Protein AF-A0A1B7U5L3-F1 (afdb_monomer)

Structure (mmCIF, N/CA/C/O backbone):
data_AF-A0A1B7U5L3-F1
#
_entry.id   AF-A0A1B7U5L3-F1
#
loop_
_atom_site.group_PDB
_atom_site.id
_atom_site.type_symbol
_atom_site.label_atom_id
_atom_site.label_alt_id
_atom_site.label_comp_id
_atom_site.label_asym_id
_atom_site.label_entity_id
_atom_site.label_seq_id
_atom_site.pdbx_PDB_ins_code
_atom_site.Cartn_x
_atom_site.Cartn_y
_atom_site.Cartn_z
_atom_site.occupancy
_atom_site.B_iso_or_equiv
_atom_site.auth_seq_id
_atom_site.auth_comp_id
_atom_site.auth_asym_id
_atom_site.auth_atom_id
_atom_site.pdbx_PDB_model_num
ATOM 1 N N . MET A 1 1 ? -9.073 -1.407 29.246 1.00 64.50 1 MET A N 1
ATOM 2 C CA . MET A 1 1 ? -9.006 -0.189 28.398 1.00 64.50 1 MET A CA 1
ATOM 3 C C . MET A 1 1 ? -7.614 0.061 27.811 1.00 64.50 1 MET A C 1
ATOM 5 O O . MET A 1 1 ? -7.542 0.373 26.630 1.00 64.50 1 MET A O 1
ATOM 9 N N . VAL A 1 2 ? -6.525 -0.134 28.570 1.00 77.12 2 VAL A N 1
ATOM 10 C CA . VAL A 1 2 ? -5.133 0.090 28.110 1.00 77.12 2 VAL A CA 1
ATOM 11 C C . VAL A 1 2 ? -4.773 -0.708 26.848 1.00 77.12 2 VAL A C 1
ATOM 13 O O . VAL A 1 2 ? -4.352 -0.117 25.862 1.00 77.12 2 VAL A O 1
ATOM 16 N N . ARG A 1 3 ? -5.048 -2.022 26.820 1.00 80.94 3 ARG A N 1
ATOM 17 C CA . ARG A 1 3 ? -4.789 -2.882 25.647 1.00 80.94 3 ARG A CA 1
ATOM 18 C C . ARG A 1 3 ? -5.425 -2.353 24.354 1.00 80.94 3 ARG A C 1
ATOM 20 O O . ARG A 1 3 ? -4.787 -2.371 23.315 1.00 80.94 3 ARG A O 1
ATOM 27 N N . THR A 1 4 ? -6.662 -1.858 24.414 1.00 83.81 4 THR A N 1
ATOM 28 C CA . THR A 1 4 ? -7.349 -1.305 23.235 1.00 83.81 4 THR A CA 1
ATOM 29 C C . THR A 1 4 ? -6.683 -0.013 22.762 1.00 83.81 4 THR A C 1
ATOM 31 O O . THR A 1 4 ? -6.476 0.136 21.567 1.00 83.81 4 THR A O 1
ATOM 34 N N . ARG A 1 5 ? -6.274 0.877 23.682 1.00 86.38 5 ARG A N 1
ATOM 35 C CA . ARG A 1 5 ? -5.551 2.111 23.326 1.00 86.38 5 ARG A CA 1
ATOM 36 C C . ARG A 1 5 ? -4.218 1.823 22.641 1.00 86.38 5 ARG A C 1
ATOM 38 O O . ARG A 1 5 ? -3.935 2.438 21.624 1.00 86.38 5 ARG A O 1
ATOM 45 N N . VAL A 1 6 ? -3.434 0.880 23.168 1.00 91.75 6 VAL A N 1
ATOM 46 C CA . VAL A 1 6 ? -2.143 0.499 22.569 1.00 91.75 6 VAL A CA 1
ATOM 47 C C . VAL A 1 6 ? -2.344 -0.029 21.148 1.00 91.75 6 VAL A C 1
ATOM 49 O O . VAL A 1 6 ? -1.680 0.445 20.235 1.00 91.75 6 VAL A O 1
ATOM 52 N N . ILE A 1 7 ? -3.308 -0.933 20.933 1.00 91.38 7 ILE A N 1
ATOM 53 C CA . ILE A 1 7 ? -3.599 -1.472 19.593 1.00 91.38 7 ILE A CA 1
ATOM 54 C C . ILE A 1 7 ? -4.051 -0.359 18.636 1.00 91.38 7 ILE A C 1
ATOM 56 O O . ILE A 1 7 ? -3.626 -0.340 17.486 1.00 91.38 7 ILE A O 1
ATOM 60 N N . THR A 1 8 ? -4.869 0.594 19.097 1.00 92.00 8 THR A N 1
ATOM 61 C CA . THR A 1 8 ? -5.269 1.749 18.278 1.00 92.00 8 THR A CA 1
ATOM 62 C C . THR A 1 8 ? -4.072 2.618 17.898 1.00 92.00 8 THR A C 1
ATOM 64 O O . THR A 1 8 ? -3.965 3.000 16.740 1.00 92.00 8 THR A O 1
ATOM 67 N N . ILE A 1 9 ? -3.158 2.906 18.830 1.00 94.31 9 ILE A N 1
ATOM 68 C CA . ILE A 1 9 ? -1.946 3.690 18.539 1.00 94.31 9 ILE A CA 1
ATOM 69 C C . ILE A 1 9 ? -1.084 2.971 17.498 1.00 94.31 9 ILE A C 1
ATOM 71 O O . ILE A 1 9 ? -0.694 3.586 16.512 1.00 94.31 9 ILE A O 1
ATOM 75 N N . VAL A 1 10 ? -0.840 1.668 17.671 1.00 96.12 10 VAL A N 1
ATOM 76 C CA . VAL A 1 10 ? -0.063 0.869 16.707 1.00 96.12 10 VAL A CA 1
ATOM 77 C C . VAL A 1 10 ? -0.726 0.871 15.329 1.00 96.12 10 VAL A C 1
ATOM 79 O O . VAL A 1 10 ? -0.046 1.070 14.329 1.00 96.12 10 VAL A O 1
ATOM 82 N N . ALA A 1 11 ? -2.052 0.722 15.267 1.00 95.12 11 ALA A N 1
ATOM 83 C CA . ALA A 1 11 ? -2.793 0.793 14.011 1.00 95.12 11 ALA A CA 1
ATOM 84 C C . ALA A 1 11 ? -2.654 2.162 13.326 1.00 95.12 11 ALA A C 1
ATOM 86 O O . ALA A 1 11 ? -2.456 2.225 12.119 1.00 95.12 11 ALA A O 1
ATOM 87 N N . LEU A 1 12 ? -2.719 3.259 14.085 1.00 95.88 12 LEU A N 1
ATOM 88 C CA . LEU A 1 12 ? -2.537 4.606 13.537 1.00 95.88 12 LEU A CA 1
ATOM 89 C C . LEU A 1 12 ? -1.121 4.811 13.001 1.00 95.88 12 LEU A C 1
ATOM 91 O O . LEU A 1 12 ? -0.963 5.330 11.901 1.00 95.88 12 LEU A O 1
ATOM 95 N N . VAL A 1 13 ? -0.104 4.364 13.741 1.00 97.50 13 VAL A N 1
ATOM 96 C CA . VAL A 1 13 ? 1.291 4.416 13.283 1.00 97.50 13 VAL A CA 1
ATOM 97 C C . VAL A 1 13 ? 1.464 3.604 12.000 1.00 97.50 13 VAL A C 1
ATOM 99 O O . VAL A 1 13 ? 2.070 4.097 11.056 1.00 97.50 13 VAL A O 1
ATOM 102 N N . ALA A 1 14 ? 0.881 2.405 11.927 1.00 96.62 14 ALA A N 1
ATOM 103 C CA . ALA A 1 14 ? 0.922 1.571 10.728 1.00 96.62 14 ALA A CA 1
ATOM 104 C C . ALA A 1 14 ? 0.228 2.233 9.524 1.00 96.62 14 ALA A C 1
ATOM 106 O O . ALA A 1 14 ? 0.764 2.203 8.421 1.00 96.62 14 ALA A O 1
ATOM 107 N N . ALA A 1 15 ? -0.924 2.879 9.731 1.00 96.06 15 ALA A N 1
ATOM 108 C CA . ALA A 1 15 ? -1.628 3.608 8.677 1.00 96.06 15 ALA A CA 1
ATOM 109 C C . ALA A 1 15 ? -0.842 4.831 8.176 1.00 96.06 15 ALA A C 1
ATOM 111 O O . ALA A 1 15 ? -0.785 5.067 6.973 1.00 96.06 15 ALA A O 1
ATOM 112 N N . ILE A 1 16 ? -0.209 5.587 9.081 1.00 96.56 16 ILE A N 1
ATOM 113 C CA . ILE A 1 16 ? 0.653 6.725 8.722 1.00 96.56 16 ILE A CA 1
ATOM 114 C C . ILE A 1 16 ? 1.893 6.238 7.968 1.00 96.56 16 ILE A C 1
ATOM 116 O O . ILE A 1 16 ? 2.255 6.823 6.952 1.00 96.56 16 ILE A O 1
ATOM 120 N N . ALA A 1 17 ? 2.525 5.161 8.442 1.00 97.38 17 ALA A N 1
ATOM 121 C CA . ALA A 1 17 ? 3.671 4.557 7.774 1.00 97.38 17 ALA A CA 1
ATOM 122 C C . ALA A 1 17 ? 3.302 4.095 6.358 1.00 97.38 17 ALA A C 1
ATOM 124 O O . ALA A 1 17 ? 3.998 4.460 5.423 1.00 97.38 17 ALA A O 1
ATOM 125 N N . SER A 1 18 ? 2.182 3.385 6.192 1.00 96.25 18 SER A N 1
ATOM 126 C CA . SER A 1 18 ? 1.639 3.001 4.879 1.00 96.25 18 SER A CA 1
ATOM 127 C C . SER A 1 18 ? 1.416 4.222 3.977 1.00 96.25 18 SER A C 1
ATOM 129 O O . SER A 1 18 ? 1.934 4.280 2.868 1.00 96.25 18 SER A O 1
ATOM 131 N N . ALA A 1 19 ? 0.755 5.273 4.473 1.00 95.19 19 ALA A N 1
ATOM 132 C CA . ALA A 1 19 ? 0.572 6.500 3.698 1.00 95.19 19 ALA A CA 1
ATOM 133 C C . ALA A 1 19 ? 1.912 7.120 3.250 1.00 95.19 19 ALA A C 1
ATOM 135 O O . ALA A 1 19 ? 2.053 7.511 2.094 1.00 95.19 19 ALA A O 1
ATOM 136 N N . ALA A 1 20 ? 2.916 7.164 4.129 1.00 96.00 20 ALA A N 1
ATOM 137 C CA . ALA A 1 20 ? 4.243 7.681 3.795 1.00 96.00 20 ALA A CA 1
ATOM 138 C C . ALA A 1 20 ? 5.007 6.779 2.809 1.00 96.00 20 ALA A C 1
ATOM 140 O O . ALA A 1 20 ? 5.712 7.281 1.938 1.00 96.00 20 ALA A O 1
ATOM 141 N N . LEU A 1 21 ? 4.855 5.460 2.913 1.00 96.25 21 LEU A N 1
ATOM 142 C CA . LEU A 1 21 ? 5.494 4.487 2.028 1.00 96.25 21 LEU A CA 1
ATOM 143 C C . LEU A 1 21 ? 4.971 4.581 0.584 1.00 96.25 21 LEU A C 1
ATOM 145 O O . LEU A 1 21 ? 5.739 4.320 -0.342 1.00 96.25 21 LEU A O 1
ATOM 149 N N . THR A 1 22 ? 3.741 5.063 0.355 1.00 95.25 22 THR A N 1
ATOM 150 C CA . THR A 1 22 ? 3.264 5.391 -1.009 1.00 95.25 22 THR A CA 1
ATOM 151 C C . THR A 1 22 ? 4.050 6.526 -1.679 1.00 95.25 22 THR A C 1
ATOM 153 O O . THR A 1 22 ? 4.059 6.626 -2.906 1.00 95.25 22 THR A O 1
ATOM 156 N N . LEU A 1 23 ? 4.755 7.358 -0.901 1.00 94.88 23 LEU A N 1
ATOM 157 C CA . LEU A 1 23 ? 5.612 8.431 -1.416 1.00 94.88 23 LEU A CA 1
ATOM 158 C C . LEU A 1 23 ? 7.019 7.945 -1.789 1.00 94.88 23 LEU A C 1
ATOM 160 O O . LEU A 1 23 ? 7.737 8.662 -2.486 1.00 94.88 23 LEU A O 1
ATOM 164 N N . LEU A 1 24 ? 7.421 6.748 -1.349 1.00 94.88 24 LEU A N 1
ATOM 165 C CA . LEU A 1 24 ? 8.684 6.142 -1.769 1.00 94.88 24 LEU A CA 1
ATOM 166 C C . LEU A 1 24 ? 8.609 5.660 -3.215 1.00 94.88 24 LEU A C 1
ATOM 168 O O . LEU A 1 24 ? 7.534 5.347 -3.722 1.00 94.88 24 LEU A O 1
ATOM 172 N N . SER A 1 25 ? 9.773 5.536 -3.855 1.00 94.06 25 SER A N 1
ATOM 173 C CA . SER A 1 25 ? 9.909 4.950 -5.189 1.00 94.06 25 SER A CA 1
ATOM 174 C C . SER A 1 25 ? 9.489 3.480 -5.173 1.00 94.06 25 SER A C 1
ATOM 176 O O . SER A 1 25 ? 10.215 2.635 -4.647 1.00 94.06 25 SER A O 1
ATOM 178 N N . TRP A 1 26 ? 8.314 3.185 -5.730 1.00 94.50 26 TRP A N 1
ATOM 179 C CA . TRP A 1 26 ? 7.821 1.818 -5.932 1.00 94.50 26 TRP A CA 1
ATOM 180 C C . TRP A 1 26 ? 8.375 1.225 -7.222 1.00 94.50 26 TRP A C 1
ATOM 182 O O . TRP A 1 26 ? 8.597 0.019 -7.293 1.00 94.50 26 TRP A O 1
ATOM 192 N N . ILE A 1 27 ? 8.638 2.078 -8.211 1.00 92.31 27 ILE A N 1
ATOM 193 C CA . ILE A 1 27 ? 9.233 1.729 -9.498 1.00 92.31 27 ILE A CA 1
ATOM 194 C C . ILE A 1 27 ? 10.582 2.438 -9.570 1.00 92.31 27 ILE A C 1
ATOM 196 O O . ILE A 1 27 ? 10.667 3.647 -9.337 1.00 92.31 27 ILE A O 1
ATOM 200 N N . ASP A 1 28 ? 11.642 1.684 -9.835 1.00 91.75 28 ASP A N 1
ATOM 201 C CA . ASP A 1 28 ? 13.014 2.177 -9.776 1.00 91.75 28 ASP A CA 1
ATOM 202 C C . ASP A 1 28 ? 13.881 1.466 -10.816 1.00 91.75 28 ASP A C 1
ATOM 204 O O . ASP A 1 28 ? 14.291 0.327 -10.601 1.00 91.75 28 ASP A O 1
ATOM 208 N N . LEU A 1 29 ? 14.186 2.144 -11.924 1.00 87.94 29 LEU A N 1
ATOM 209 C CA . LEU A 1 29 ? 15.068 1.617 -12.969 1.00 87.94 29 LEU A CA 1
ATOM 210 C C . LEU A 1 29 ? 16.539 2.010 -12.774 1.00 87.94 29 LEU A C 1
ATOM 212 O O . LEU A 1 29 ? 17.377 1.650 -13.602 1.00 87.94 29 LEU A O 1
ATOM 216 N N . SER A 1 30 ? 16.888 2.703 -11.684 1.00 86.94 30 SER A N 1
ATOM 217 C CA . SER A 1 30 ? 18.257 3.206 -11.460 1.00 86.94 30 SER A CA 1
ATOM 218 C C . SER A 1 30 ? 19.288 2.081 -11.471 1.00 86.94 30 SER A C 1
ATOM 220 O O . SER A 1 30 ? 20.403 2.244 -11.956 1.00 86.94 30 SER A O 1
ATOM 222 N N . HIS A 1 31 ? 18.896 0.901 -10.989 1.00 83.69 31 HIS A N 1
ATOM 223 C CA . HIS A 1 31 ? 19.744 -0.287 -10.975 1.00 83.69 31 HIS A CA 1
ATOM 224 C C . HIS A 1 31 ? 19.975 -0.903 -12.368 1.00 83.69 31 HIS A C 1
ATOM 226 O O . HIS A 1 31 ? 20.926 -1.659 -12.544 1.00 83.69 31 HIS A O 1
ATOM 232 N N . LEU A 1 32 ? 19.145 -0.554 -13.355 1.00 82.56 32 LEU A N 1
ATOM 233 C CA . LEU A 1 32 ? 19.305 -0.907 -14.768 1.00 82.56 32 LEU A CA 1
ATOM 234 C C . LEU A 1 32 ? 20.097 0.160 -15.549 1.00 82.56 32 LEU A C 1
ATOM 236 O O . LEU A 1 32 ? 20.259 0.037 -16.760 1.00 82.56 32 LEU A O 1
ATOM 240 N N . GLY A 1 33 ? 20.591 1.204 -14.872 1.00 82.88 33 GLY A N 1
ATOM 241 C CA . GLY A 1 33 ? 21.343 2.304 -15.481 1.00 82.88 33 GLY A CA 1
ATOM 242 C C . GLY A 1 33 ? 20.479 3.460 -15.993 1.00 82.88 33 GLY A C 1
ATOM 243 O O . GLY A 1 33 ? 21.023 4.406 -16.558 1.00 82.88 33 GLY A O 1
ATOM 244 N N . PHE A 1 34 ? 19.160 3.421 -15.777 1.00 82.62 34 PHE A N 1
ATOM 245 C CA . PHE A 1 34 ? 18.251 4.514 -16.125 1.00 82.62 34 PHE A CA 1
ATOM 246 C C . PHE A 1 34 ? 17.850 5.272 -14.855 1.00 82.62 34 PHE A C 1
ATOM 248 O O . PHE A 1 34 ? 17.196 4.671 -14.007 1.00 82.62 34 PHE A O 1
ATOM 255 N N . PRO A 1 35 ? 18.157 6.572 -14.699 1.00 86.06 35 PRO A N 1
ATOM 256 C CA . PRO A 1 35 ? 17.833 7.353 -13.495 1.00 86.06 35 PRO A CA 1
ATOM 257 C C . PRO A 1 35 ? 16.333 7.717 -13.392 1.00 86.06 35 PRO A C 1
ATOM 259 O O . PRO A 1 35 ? 15.951 8.818 -12.996 1.00 86.06 35 PRO A O 1
ATOM 262 N N . ILE A 1 36 ? 15.464 6.778 -13.767 1.00 88.56 36 ILE A N 1
ATOM 263 C CA . ILE A 1 36 ? 14.021 6.925 -13.909 1.00 88.56 36 ILE A CA 1
ATOM 264 C C . ILE A 1 36 ? 13.342 6.196 -12.750 1.00 88.56 36 ILE A C 1
ATOM 266 O O . ILE A 1 36 ? 13.570 5.005 -12.512 1.00 88.56 36 ILE A O 1
ATOM 270 N N . ARG A 1 37 ? 12.503 6.922 -12.007 1.00 92.25 37 ARG A N 1
ATOM 271 C CA . ARG A 1 37 ? 11.860 6.425 -10.787 1.00 92.25 37 ARG A CA 1
ATOM 272 C C . ARG A 1 37 ? 10.466 7.016 -10.654 1.00 92.25 37 ARG A C 1
ATOM 274 O O . ARG A 1 37 ? 10.280 8.205 -10.909 1.00 92.25 37 ARG A O 1
ATOM 281 N N . TRP A 1 38 ? 9.521 6.223 -10.163 1.00 93.69 38 TRP A N 1
ATOM 282 C CA . TRP A 1 38 ? 8.190 6.698 -9.788 1.00 93.69 38 TRP A CA 1
ATOM 283 C C . TRP A 1 38 ? 7.829 6.230 -8.390 1.00 93.69 38 TRP A C 1
ATOM 285 O O . TRP A 1 38 ? 8.175 5.117 -7.974 1.00 93.69 38 TRP A O 1
ATOM 295 N N . ASN A 1 39 ? 7.123 7.082 -7.655 1.00 94.25 39 ASN A N 1
ATOM 296 C CA . ASN A 1 39 ? 6.549 6.682 -6.380 1.00 94.25 39 ASN A CA 1
ATOM 297 C C . ASN A 1 39 ? 5.286 5.828 -6.555 1.00 94.25 39 ASN A C 1
ATOM 299 O O . ASN A 1 39 ? 4.793 5.649 -7.669 1.00 94.25 39 ASN A O 1
ATOM 303 N N . GLY A 1 40 ? 4.753 5.302 -5.452 1.00 92.00 40 GLY A N 1
ATOM 304 C CA . GLY A 1 40 ? 3.532 4.491 -5.474 1.00 92.00 40 GLY A CA 1
ATOM 305 C C . GLY A 1 40 ? 2.313 5.215 -6.050 1.00 92.00 40 GLY A C 1
ATOM 306 O O . GLY A 1 40 ? 1.410 4.572 -6.573 1.00 92.00 40 GLY A O 1
ATOM 307 N N . LEU A 1 41 ? 2.303 6.548 -6.016 1.00 93.56 41 LEU A N 1
ATOM 308 C CA . LEU A 1 41 ? 1.233 7.382 -6.574 1.00 93.56 41 LEU A CA 1
ATOM 309 C C . LEU A 1 41 ? 1.380 7.631 -8.085 1.00 93.56 41 LEU A C 1
ATOM 311 O O . LEU A 1 41 ? 0.577 8.369 -8.658 1.00 93.56 41 LEU A O 1
ATOM 315 N N . GLY A 1 42 ? 2.399 7.051 -8.727 1.00 90.69 42 GLY A N 1
ATOM 316 C CA . GLY A 1 42 ? 2.694 7.231 -10.149 1.00 90.69 42 GLY A CA 1
ATOM 317 C C . GLY A 1 42 ? 3.337 8.579 -10.489 1.00 90.69 42 GLY A C 1
ATOM 318 O O . GLY A 1 42 ? 3.412 8.949 -11.659 1.00 90.69 42 GLY A O 1
ATOM 319 N N . MET A 1 43 ? 3.810 9.329 -9.488 1.00 90.94 43 MET A N 1
ATOM 320 C CA . MET A 1 43 ? 4.529 10.584 -9.711 1.00 90.94 4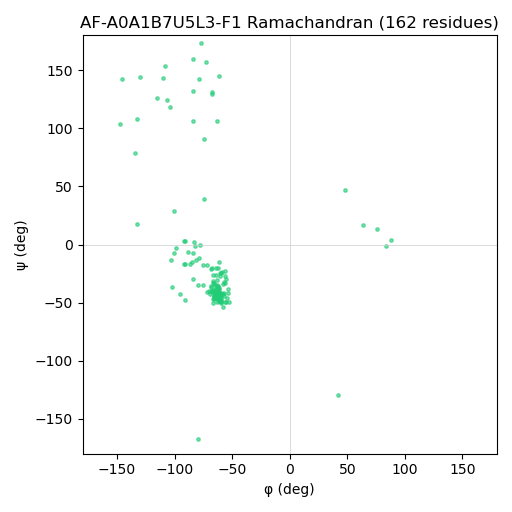3 MET A CA 1
ATOM 321 C C . MET A 1 43 ? 6.003 10.295 -9.974 1.00 90.94 43 MET A C 1
ATOM 323 O O . MET A 1 43 ? 6.639 9.539 -9.233 1.00 90.94 43 MET A O 1
ATOM 327 N N . TYR A 1 44 ? 6.543 10.908 -11.024 1.00 91.69 44 TYR A N 1
ATOM 328 C CA . TYR A 1 44 ? 7.956 10.798 -11.366 1.00 91.69 44 TYR A CA 1
ATOM 329 C C . TYR A 1 44 ? 8.823 11.496 -10.307 1.00 91.69 44 TYR A C 1
ATOM 331 O O . TYR A 1 44 ? 8.570 12.644 -9.945 1.00 91.69 44 TYR A O 1
ATOM 339 N N . VAL A 1 4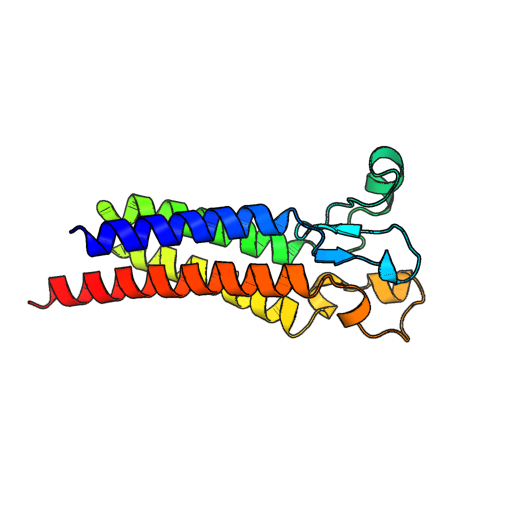5 ? 9.833 10.785 -9.803 1.00 90.56 45 VAL A N 1
ATOM 340 C CA . VAL A 1 45 ? 10.770 11.229 -8.749 1.00 90.56 45 VAL A CA 1
ATOM 341 C C . VAL A 1 45 ? 12.236 10.951 -9.122 1.00 90.56 45 VAL A C 1
ATOM 343 O O . VAL A 1 45 ? 13.098 10.872 -8.247 1.00 90.56 45 VAL A O 1
ATOM 346 N N . GLY A 1 46 ? 12.508 10.722 -10.410 1.00 87.81 46 GLY A N 1
ATOM 347 C CA . GLY A 1 46 ? 13.859 10.525 -10.942 1.00 87.81 46 GLY A CA 1
ATOM 348 C C . GLY A 1 46 ? 14.628 11.836 -11.140 1.00 87.81 46 GLY A C 1
ATOM 349 O O . GLY A 1 46 ? 14.220 12.893 -10.653 1.00 87.81 46 GLY A O 1
ATOM 350 N N . GLU A 1 47 ? 15.747 11.765 -11.863 1.00 87.75 47 GLU A N 1
ATOM 351 C CA . GLU A 1 47 ? 16.550 12.950 -12.199 1.00 87.75 47 GLU A CA 1
ATOM 352 C C . GLU A 1 47 ? 15.753 13.956 -13.041 1.00 87.75 47 GLU A C 1
ATOM 354 O O . GLU A 1 47 ? 14.900 13.571 -13.848 1.00 87.75 47 GLU A O 1
ATOM 359 N N . ASP A 1 48 ? 16.016 15.247 -12.808 1.00 86.44 48 ASP A N 1
ATOM 360 C CA . ASP A 1 48 ? 15.361 16.386 -13.461 1.00 86.44 48 ASP A CA 1
ATOM 361 C C . ASP A 1 48 ? 13.826 16.284 -13.481 1.00 86.44 48 ASP A C 1
ATOM 363 O O . ASP A 1 48 ? 13.168 16.513 -14.500 1.00 86.44 48 ASP A O 1
ATOM 367 N N . ALA A 1 49 ? 13.231 15.946 -12.331 1.00 84.50 49 ALA A N 1
ATOM 368 C CA . ALA A 1 49 ? 11.786 15.765 -12.187 1.00 84.50 49 ALA A CA 1
ATOM 369 C C . ALA A 1 49 ? 10.952 16.980 -12.624 1.00 84.50 49 ALA A C 1
ATOM 371 O O . ALA A 1 49 ? 9.839 16.804 -13.115 1.00 84.50 49 ALA A O 1
ATOM 372 N N . GLU A 1 50 ? 11.487 18.197 -12.514 1.00 84.88 50 GLU A N 1
ATOM 373 C CA . GLU A 1 50 ? 10.818 19.407 -13.007 1.00 84.88 50 GLU A CA 1
ATOM 374 C C . GLU A 1 50 ? 10.705 19.438 -14.538 1.00 84.88 50 GLU A C 1
ATOM 376 O O . GLU A 1 50 ? 9.736 19.968 -15.079 1.00 84.88 50 GLU A O 1
ATOM 381 N N . HIS A 1 51 ? 11.675 18.844 -15.238 1.00 85.44 51 HIS A N 1
ATOM 382 C CA . HIS A 1 51 ? 11.736 18.828 -16.695 1.00 85.44 51 HIS A CA 1
ATOM 383 C C . HIS A 1 51 ? 11.028 17.604 -17.286 1.00 85.44 51 HIS A C 1
ATOM 385 O O . HIS A 1 51 ? 10.198 17.738 -18.185 1.00 85.44 51 HIS A O 1
ATOM 391 N N . TYR A 1 52 ? 11.313 16.41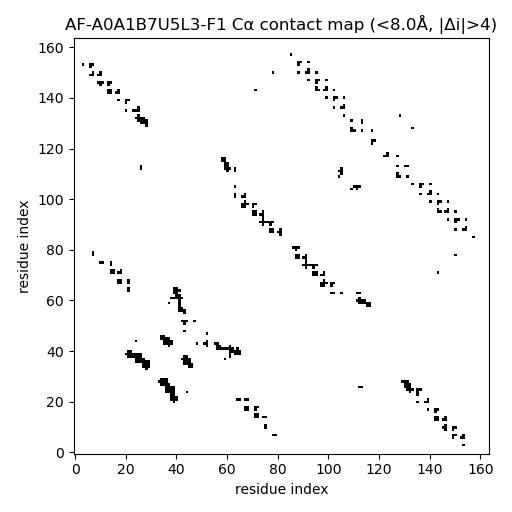2 -16.756 1.00 83.31 52 TYR A N 1
ATOM 392 C CA . TYR A 1 52 ? 10.779 15.154 -17.286 1.00 83.31 52 TYR A CA 1
ATOM 393 C C . TYR A 1 52 ? 9.465 14.717 -16.638 1.00 83.31 52 TYR A C 1
ATOM 395 O O . TYR A 1 52 ? 8.746 13.905 -17.216 1.00 83.31 52 TYR A O 1
ATOM 403 N N . GLY A 1 53 ? 9.107 15.266 -15.475 1.00 83.12 53 GLY A N 1
ATOM 404 C CA . GLY A 1 53 ? 7.894 14.896 -14.747 1.00 83.12 53 GLY A CA 1
ATOM 405 C C . GLY A 1 53 ? 6.620 14.973 -15.591 1.00 83.12 53 GLY A C 1
ATOM 406 O O . GLY A 1 53 ? 5.903 13.978 -15.645 1.00 83.12 53 GLY A O 1
ATOM 407 N N . PRO A 1 54 ? 6.346 16.078 -16.311 1.00 83.50 54 PRO A N 1
ATOM 408 C CA . PRO A 1 54 ? 5.167 16.174 -17.172 1.00 83.50 54 PRO A CA 1
ATOM 409 C C . PRO A 1 54 ? 5.162 15.155 -18.320 1.00 83.50 54 PRO A C 1
ATOM 411 O O . PRO A 1 54 ? 4.103 14.638 -18.663 1.00 83.50 54 PRO A O 1
ATOM 414 N N . MET A 1 55 ? 6.331 14.839 -18.890 1.00 82.69 55 MET A N 1
ATOM 415 C CA . MET A 1 55 ? 6.462 13.883 -20.000 1.00 82.69 55 MET A CA 1
ATOM 416 C C . MET A 1 55 ? 6.324 12.426 -19.549 1.00 82.69 55 MET A C 1
ATOM 418 O O . MET A 1 55 ? 5.797 11.606 -20.291 1.00 82.69 55 MET A O 1
ATOM 422 N N . LEU A 1 56 ? 6.799 12.111 -18.342 1.00 82.88 56 LEU A N 1
ATOM 423 C CA . LEU A 1 56 ? 6.822 10.757 -17.783 1.00 82.88 56 LEU A CA 1
ATOM 424 C C . LEU A 1 56 ? 5.653 10.491 -16.820 1.00 82.88 56 LEU A C 1
ATOM 426 O O . LEU A 1 56 ? 5.508 9.379 -16.299 1.00 82.88 56 LEU A O 1
ATOM 430 N N . SER A 1 57 ? 4.816 11.499 -16.555 1.00 75.81 57 SER A N 1
ATOM 431 C CA . SER A 1 57 ? 3.587 11.340 -15.777 1.00 75.81 57 SER A CA 1
ATOM 432 C C . SER A 1 57 ? 2.579 10.491 -16.550 1.00 75.81 57 SER A C 1
ATOM 434 O O . SER A 1 57 ? 2.330 10.723 -17.729 1.00 75.81 57 SER A O 1
ATOM 436 N N . GLY A 1 58 ? 2.007 9.483 -15.890 1.00 76.19 58 GLY A N 1
ATOM 437 C CA . GLY A 1 58 ? 1.029 8.583 -16.507 1.00 76.19 58 GLY A CA 1
ATOM 438 C C . GLY A 1 58 ? 1.620 7.425 -17.314 1.00 76.19 58 GLY A C 1
ATOM 439 O O . GLY A 1 58 ? 0.851 6.596 -17.789 1.00 76.19 58 GLY A O 1
ATOM 440 N N . MET A 1 59 ? 2.951 7.313 -17.424 1.00 83.25 59 MET A N 1
ATOM 441 C CA . MET A 1 59 ? 3.575 6.118 -18.008 1.00 83.25 59 MET A CA 1
ATOM 442 C C . MET A 1 59 ? 3.332 4.871 -17.158 1.00 83.25 59 MET A C 1
ATOM 444 O O . MET A 1 59 ? 3.190 3.783 -17.705 1.00 83.25 59 MET A O 1
ATOM 448 N N . VAL A 1 60 ? 3.299 5.029 -15.834 1.00 87.31 60 VAL A N 1
ATOM 449 C CA . VAL A 1 60 ? 3.096 3.952 -14.857 1.00 87.31 60 VAL A CA 1
ATOM 450 C C . VAL A 1 60 ? 1.715 4.054 -14.221 1.00 87.31 60 VAL A C 1
ATOM 452 O O . VAL A 1 60 ? 1.155 5.149 -14.106 1.00 87.31 60 VAL A O 1
ATOM 455 N N . ASP A 1 61 ? 1.177 2.927 -13.757 1.00 89.25 61 ASP A N 1
ATOM 456 C CA . ASP A 1 61 ? -0.116 2.921 -13.077 1.00 89.25 61 ASP A CA 1
ATOM 457 C C . ASP A 1 61 ? 0.049 3.261 -11.587 1.00 89.25 61 ASP A C 1
ATOM 459 O O . ASP A 1 61 ? 0.528 2.461 -10.780 1.00 89.25 61 ASP A O 1
ATOM 463 N N . GLY A 1 62 ? -0.355 4.480 -11.219 1.00 89.81 62 GLY A N 1
ATOM 464 C CA . GLY A 1 62 ? -0.384 4.951 -9.833 1.00 89.81 62 GLY A CA 1
ATOM 465 C C . GLY A 1 62 ? -1.646 4.554 -9.059 1.00 89.81 62 GLY A C 1
ATOM 466 O O . GLY A 1 62 ? -1.722 4.807 -7.851 1.00 89.81 62 GLY A O 1
ATOM 467 N N . ALA A 1 63 ? -2.656 3.958 -9.707 1.00 93.56 63 ALA A N 1
ATOM 468 C CA . ALA A 1 63 ? -3.923 3.621 -9.058 1.00 93.56 63 ALA A CA 1
ATOM 469 C C . ALA A 1 63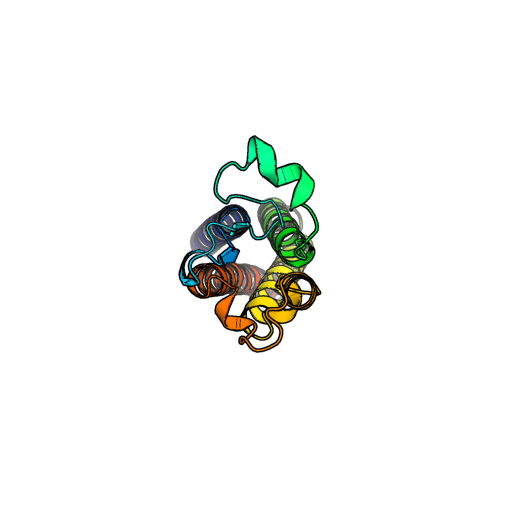 ? -3.748 2.716 -7.823 1.00 93.56 63 ALA A C 1
ATOM 471 O O . ALA A 1 63 ? -4.380 3.007 -6.800 1.00 93.56 63 ALA A O 1
ATOM 472 N N . PRO A 1 64 ? -2.873 1.688 -7.827 1.00 95.06 64 PRO A N 1
ATOM 473 C CA . PRO A 1 64 ? -2.656 0.862 -6.643 1.00 95.06 64 PRO A CA 1
ATOM 474 C C . PRO A 1 64 ? -2.155 1.654 -5.428 1.00 95.06 64 PRO A C 1
ATOM 476 O O . PRO A 1 64 ? -2.670 1.460 -4.325 1.00 95.06 64 PRO A O 1
ATOM 479 N N . GLY A 1 65 ? -1.213 2.588 -5.600 1.00 95.44 65 GLY A N 1
ATOM 480 C CA . GLY A 1 65 ? -0.740 3.409 -4.482 1.00 95.44 65 GLY A CA 1
ATOM 481 C C . GLY A 1 65 ? -1.796 4.386 -3.975 1.00 95.44 65 GLY A C 1
ATOM 482 O O . GLY A 1 65 ? -1.926 4.555 -2.763 1.00 95.44 65 GLY A O 1
ATOM 483 N N . TRP A 1 66 ? -2.622 4.958 -4.858 1.00 96.94 66 TRP A N 1
ATOM 484 C CA . TRP A 1 66 ? -3.769 5.776 -4.440 1.00 96.94 66 TRP A CA 1
ATOM 485 C C . TRP A 1 66 ? -4.803 4.973 -3.646 1.00 96.94 66 TRP A C 1
ATOM 487 O O . TRP A 1 66 ? -5.308 5.460 -2.631 1.00 96.94 66 TRP A O 1
ATOM 497 N N . ILE A 1 67 ? -5.092 3.736 -4.063 1.00 97.56 67 ILE A N 1
ATOM 498 C CA . ILE A 1 67 ? -5.988 2.831 -3.330 1.00 97.56 67 ILE A CA 1
ATOM 499 C C . ILE A 1 67 ? -5.429 2.560 -1.931 1.00 97.56 67 ILE A C 1
ATOM 501 O O . ILE A 1 67 ? -6.163 2.709 -0.952 1.00 97.56 67 ILE A O 1
ATOM 505 N N . VAL A 1 68 ? -4.142 2.212 -1.823 1.00 97.19 68 VAL A N 1
ATOM 506 C CA . VAL A 1 68 ? -3.474 1.975 -0.534 1.00 97.19 68 VAL A CA 1
ATOM 507 C C . VAL A 1 68 ? -3.527 3.223 0.349 1.00 97.19 68 VAL A C 1
ATOM 509 O O . VAL A 1 68 ? -3.968 3.135 1.495 1.00 97.19 68 VAL A O 1
ATOM 512 N N . LEU A 1 69 ? -3.170 4.394 -0.186 1.00 97.69 69 LEU A N 1
ATOM 513 C CA . LEU A 1 69 ? -3.167 5.662 0.544 1.00 97.69 69 LEU A CA 1
ATOM 514 C C . LEU A 1 69 ? -4.552 5.999 1.113 1.00 97.69 69 LEU A C 1
ATOM 516 O O . LEU A 1 69 ? -4.703 6.228 2.317 1.00 97.69 69 LEU A O 1
ATOM 520 N N . ILE A 1 70 ? -5.574 6.012 0.253 1.00 97.69 70 ILE A N 1
ATOM 521 C CA . ILE A 1 70 ? -6.942 6.377 0.638 1.00 97.69 70 ILE A CA 1
ATOM 522 C C . ILE A 1 70 ? -7.494 5.361 1.637 1.00 97.69 70 ILE A C 1
ATOM 524 O O . ILE A 1 70 ? -8.082 5.751 2.649 1.00 97.69 70 ILE A O 1
ATOM 528 N N . ALA A 1 71 ? -7.287 4.065 1.393 1.00 96.38 71 ALA A N 1
ATOM 529 C CA . ALA A 1 71 ? -7.767 3.011 2.273 1.00 96.38 71 ALA A CA 1
ATOM 530 C C . ALA A 1 71 ? -7.085 3.055 3.654 1.00 96.38 71 ALA A C 1
ATOM 532 O O . ALA A 1 71 ? -7.772 2.940 4.672 1.00 96.38 71 ALA A O 1
ATOM 533 N N . SER A 1 72 ? -5.776 3.307 3.723 1.00 94.44 72 SER A N 1
ATOM 534 C CA . SER A 1 72 ? -5.047 3.460 4.989 1.00 94.44 72 SER A CA 1
ATOM 535 C C . SER A 1 72 ? -5.514 4.685 5.786 1.00 94.44 72 SER A C 1
ATOM 537 O O . SER A 1 72 ? -5.778 4.574 6.989 1.00 94.44 72 SER A O 1
ATOM 539 N N . ILE A 1 73 ? -5.716 5.836 5.134 1.00 96.25 73 ILE A N 1
ATOM 540 C CA . ILE A 1 73 ? -6.244 7.048 5.788 1.00 96.25 73 ILE A CA 1
ATOM 541 C C . ILE A 1 73 ? -7.687 6.832 6.263 1.00 96.25 73 ILE A C 1
ATOM 543 O O . ILE A 1 73 ? -8.028 7.170 7.402 1.00 96.25 73 ILE A O 1
ATOM 547 N N . ALA A 1 74 ? -8.535 6.226 5.429 1.00 95.69 74 ALA A N 1
ATOM 548 C CA . ALA A 1 74 ? -9.913 5.902 5.789 1.00 95.69 74 ALA A CA 1
ATOM 549 C C . ALA A 1 74 ? -9.971 4.938 6.984 1.00 95.69 74 ALA A C 1
ATOM 551 O O . ALA A 1 74 ? -10.769 5.144 7.904 1.00 95.69 74 ALA A O 1
ATOM 552 N N . ALA A 1 75 ? -9.089 3.933 7.024 1.00 94.31 75 ALA A N 1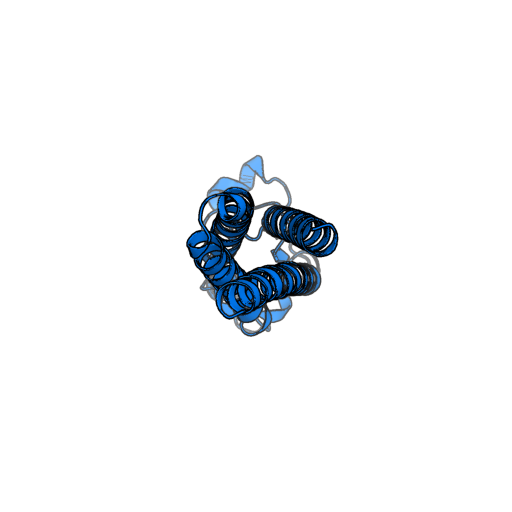
ATOM 553 C CA . ALA A 1 75 ? -8.969 3.017 8.152 1.00 94.31 75 ALA A CA 1
ATOM 554 C C . ALA A 1 75 ? -8.583 3.749 9.446 1.00 94.31 75 ALA A C 1
ATOM 556 O O . ALA A 1 75 ? -9.210 3.526 10.484 1.00 94.31 75 ALA A O 1
ATOM 557 N N . ALA A 1 76 ? -7.607 4.661 9.388 1.00 93.44 76 ALA A N 1
ATOM 558 C CA . ALA A 1 76 ? -7.199 5.478 10.531 1.00 93.44 76 ALA A CA 1
ATOM 559 C C . ALA A 1 76 ? -8.344 6.367 11.051 1.00 93.44 76 ALA A C 1
ATOM 561 O O . ALA A 1 76 ? -8.633 6.373 12.253 1.00 93.44 76 ALA A O 1
ATOM 562 N N . GLY A 1 77 ? -9.047 7.066 10.155 1.00 92.19 77 GLY A N 1
ATOM 563 C CA . GLY A 1 77 ? -10.198 7.899 10.515 1.00 92.19 77 GLY A CA 1
ATOM 564 C C . GLY A 1 77 ? -11.332 7.085 11.146 1.00 92.19 77 GLY A C 1
ATOM 565 O O . GLY A 1 77 ? -11.853 7.441 12.209 1.00 92.19 77 GLY A O 1
ATOM 566 N N . ALA A 1 78 ? -11.665 5.940 10.546 1.00 91.69 78 ALA A N 1
ATOM 567 C CA . ALA A 1 78 ? -12.681 5.032 11.064 1.00 91.69 78 ALA A CA 1
ATOM 568 C C . ALA A 1 78 ? -12.290 4.436 12.431 1.00 91.69 78 ALA A C 1
ATOM 570 O O . ALA A 1 78 ? -13.151 4.312 13.305 1.00 91.69 78 ALA A O 1
ATOM 571 N N . LEU A 1 79 ? -11.007 4.135 12.667 1.00 89.69 79 LEU A N 1
ATOM 572 C CA . LEU A 1 79 ? -10.497 3.674 13.966 1.00 89.69 79 LEU A CA 1
ATOM 573 C C . LEU A 1 79 ? -10.670 4.714 15.074 1.00 89.69 79 LEU A C 1
ATOM 575 O O . LEU A 1 79 ? -11.103 4.365 16.174 1.00 89.69 79 LEU A O 1
ATOM 579 N N . LEU A 1 80 ? -10.361 5.982 14.798 1.00 88.81 80 LEU A N 1
ATOM 580 C CA . LEU A 1 80 ? -10.546 7.069 15.766 1.00 88.81 80 LEU A CA 1
ATOM 581 C C . LEU A 1 80 ? -12.030 7.239 16.123 1.00 88.81 80 LEU A C 1
ATOM 583 O O . LEU A 1 80 ? -12.398 7.359 17.299 1.00 88.81 80 LEU A O 1
ATOM 587 N N . ALA A 1 81 ? -12.895 7.169 15.111 1.00 86.88 81 ALA A N 1
ATOM 588 C CA . ALA A 1 81 ? -14.338 7.295 15.269 1.00 86.88 81 ALA A CA 1
ATOM 589 C C . ALA A 1 81 ? -15.012 6.037 15.860 1.00 86.88 81 ALA A C 1
ATOM 591 O O . ALA A 1 81 ? -16.116 6.128 16.407 1.00 86.88 81 ALA A O 1
ATOM 592 N N . ALA A 1 82 ? -14.349 4.875 15.839 1.00 81.50 82 ALA A N 1
ATOM 593 C CA . ALA A 1 82 ? -14.865 3.628 16.413 1.00 81.50 82 ALA A CA 1
ATOM 594 C C . ALA A 1 82 ? -15.094 3.705 17.932 1.00 81.50 82 ALA A C 1
ATOM 596 O O . ALA A 1 82 ? -15.891 2.940 18.476 1.00 81.50 82 ALA A O 1
ATOM 597 N N . SER A 1 83 ? -14.450 4.663 18.610 1.00 72.06 83 SER A N 1
ATOM 598 C CA . SER A 1 83 ? -14.729 5.003 20.012 1.00 72.06 83 SER A CA 1
ATOM 599 C C . SER A 1 83 ? -16.168 5.483 20.246 1.00 72.06 83 SER A C 1
ATOM 601 O O . SER A 1 83 ? -16.696 5.301 21.341 1.00 72.06 83 SER A O 1
ATOM 603 N N . ARG A 1 84 ? -16.810 6.060 19.221 1.00 76.31 84 ARG A N 1
ATOM 604 C CA . ARG A 1 84 ? -18.186 6.579 19.263 1.00 76.31 84 ARG A CA 1
ATOM 605 C C . ARG A 1 84 ? -19.184 5.634 18.602 1.00 76.31 84 ARG A C 1
ATOM 607 O O . ARG A 1 84 ? -20.304 5.497 19.082 1.00 76.31 84 ARG A O 1
ATOM 614 N N . VAL A 1 85 ? -18.789 4.970 17.513 1.00 81.56 85 VAL A N 1
ATOM 615 C CA . VAL A 1 85 ? -19.681 4.101 16.729 1.00 81.56 85 VAL A CA 1
ATOM 616 C C . VAL A 1 85 ? -19.010 2.764 16.445 1.00 81.56 85 VAL A C 1
ATOM 618 O O . VAL A 1 85 ? -18.135 2.650 15.590 1.00 81.56 85 VAL A O 1
ATOM 621 N N . ARG A 1 86 ? -19.482 1.704 17.107 1.00 76.38 86 ARG A N 1
ATOM 622 C CA . ARG A 1 86 ? -18.884 0.359 17.026 1.00 76.38 86 ARG A CA 1
ATOM 623 C C . ARG A 1 86 ? -18.806 -0.204 15.599 1.00 76.38 86 ARG A C 1
ATOM 625 O O . ARG A 1 86 ? -17.874 -0.937 15.281 1.00 76.38 86 ARG A O 1
ATOM 632 N N . ARG A 1 87 ? -19.765 0.149 14.732 1.00 84.12 87 ARG A N 1
ATOM 633 C CA . ARG A 1 87 ? -19.796 -0.280 13.320 1.00 84.12 87 ARG A CA 1
ATOM 634 C C . ARG A 1 87 ? -18.611 0.261 12.511 1.00 84.12 87 ARG A C 1
ATOM 636 O O . ARG A 1 87 ? -18.182 -0.409 11.579 1.00 84.12 87 ARG A O 1
ATOM 643 N N . LEU A 1 88 ? -18.027 1.396 12.902 1.00 86.75 88 LEU A N 1
ATOM 644 C CA . LEU A 1 88 ? -16.858 1.965 12.220 1.00 86.75 88 LEU A CA 1
ATOM 645 C C . LEU A 1 88 ? -15.593 1.121 12.407 1.00 86.75 88 LEU A C 1
ATOM 647 O O . LEU A 1 88 ? -14.713 1.167 11.558 1.00 86.75 88 LEU A O 1
ATOM 651 N N . GLY A 1 89 ? -15.530 0.268 13.435 1.00 86.75 89 GLY A N 1
ATOM 652 C CA . GLY A 1 89 ? -14.452 -0.717 13.550 1.00 86.75 89 GLY A CA 1
ATOM 653 C C . GLY A 1 89 ? -14.442 -1.721 12.389 1.00 86.75 89 GLY A C 1
ATOM 654 O O . GLY A 1 89 ? -13.375 -2.092 11.911 1.00 86.75 89 GLY A O 1
ATOM 655 N N . LEU A 1 90 ? -15.620 -2.127 11.894 1.00 90.69 90 LEU A N 1
ATOM 656 C CA . LEU A 1 90 ? -15.721 -3.012 10.725 1.00 90.69 90 LEU A CA 1
ATOM 657 C C . LEU A 1 90 ? -15.300 -2.294 9.446 1.00 90.69 90 LEU A C 1
ATOM 659 O O . LEU A 1 90 ? -14.592 -2.881 8.637 1.00 90.69 90 LEU A O 1
ATOM 663 N N . VAL A 1 91 ? -15.692 -1.025 9.298 1.00 93.31 91 VAL A N 1
ATOM 664 C CA . VAL A 1 91 ? -15.268 -0.182 8.171 1.00 93.31 91 VAL A CA 1
ATOM 665 C C . VAL A 1 91 ? -13.749 -0.039 8.165 1.00 93.31 91 VAL A C 1
ATOM 667 O O . VAL A 1 91 ? -13.123 -0.299 7.145 1.00 93.31 91 VAL A O 1
ATOM 670 N N . ALA A 1 92 ? -13.147 0.265 9.318 1.00 93.25 92 ALA A N 1
ATOM 671 C CA . ALA A 1 92 ? -11.699 0.348 9.447 1.00 93.25 92 ALA A CA 1
ATOM 672 C C . ALA A 1 92 ? -10.993 -0.950 9.042 1.00 93.25 92 ALA A C 1
ATOM 674 O O . ALA A 1 92 ? -10.005 -0.915 8.314 1.00 93.25 92 ALA A O 1
ATOM 675 N N . CYS A 1 93 ? -11.519 -2.094 9.488 1.00 94.50 93 CYS A N 1
ATOM 676 C CA . CYS A 1 93 ? -10.993 -3.403 9.117 1.00 94.50 93 CYS A CA 1
ATOM 677 C C . CYS A 1 93 ? -11.136 -3.669 7.610 1.00 94.50 93 CYS A C 1
ATOM 679 O O . CYS A 1 93 ? -10.205 -4.177 6.996 1.00 94.50 93 CYS A O 1
ATOM 681 N N . GLY A 1 94 ? -12.270 -3.304 7.006 1.00 95.88 94 GLY A N 1
ATOM 682 C CA . GLY A 1 94 ? -12.490 -3.433 5.564 1.00 95.88 94 GLY A CA 1
ATOM 683 C C . GLY A 1 94 ? -11.501 -2.597 4.753 1.00 95.88 94 GLY A C 1
ATOM 684 O O . GLY A 1 94 ? -10.843 -3.124 3.862 1.00 95.88 94 GLY A O 1
ATOM 685 N N . CYS A 1 95 ? -11.325 -1.323 5.111 1.00 96.75 95 CYS A N 1
ATOM 686 C CA . CYS A 1 95 ? -10.342 -0.446 4.477 1.00 96.75 95 CYS A CA 1
ATOM 687 C C . CYS A 1 95 ? -8.910 -0.985 4.635 1.00 96.75 95 CYS A C 1
ATOM 689 O O . CYS A 1 95 ? -8.166 -1.036 3.660 1.00 96.75 95 CYS A O 1
ATOM 691 N N . ALA A 1 96 ? -8.540 -1.472 5.823 1.00 96.12 96 ALA A N 1
ATOM 692 C CA . ALA A 1 96 ? -7.233 -2.089 6.044 1.00 96.12 96 ALA A CA 1
ATOM 693 C C . ALA A 1 96 ? -7.000 -3.312 5.139 1.00 96.12 96 ALA A C 1
ATOM 695 O O . ALA A 1 96 ? -5.915 -3.468 4.584 1.00 96.12 96 ALA A O 1
ATOM 696 N N . VAL A 1 97 ? -8.019 -4.161 4.959 1.00 97.94 97 VAL A N 1
ATOM 697 C CA . VAL A 1 97 ? -7.942 -5.334 4.070 1.00 97.94 97 VAL A CA 1
ATOM 698 C C . VAL A 1 97 ? -7.783 -4.916 2.611 1.00 97.94 97 VAL A C 1
ATOM 700 O O . VAL A 1 97 ? -7.000 -5.537 1.900 1.00 97.94 97 VAL A O 1
ATOM 703 N N . VAL A 1 98 ? -8.469 -3.859 2.165 1.00 98.00 98 VAL A N 1
ATOM 704 C CA . VAL A 1 98 ? -8.302 -3.316 0.805 1.00 98.00 98 VAL A CA 1
ATOM 705 C C . VAL A 1 98 ? -6.877 -2.803 0.592 1.00 98.00 98 VAL A C 1
ATOM 707 O O . VAL A 1 98 ? -6.256 -3.152 -0.413 1.00 98.00 98 VAL A O 1
ATOM 710 N N . ALA A 1 99 ? -6.331 -2.039 1.545 1.00 97.12 99 ALA A N 1
ATOM 711 C CA . ALA A 1 99 ? -4.951 -1.557 1.477 1.00 97.12 99 ALA A CA 1
ATOM 712 C C . ALA A 1 99 ? -3.954 -2.727 1.403 1.00 97.12 99 ALA A C 1
ATOM 714 O O . ALA A 1 99 ? -3.139 -2.799 0.486 1.00 97.12 99 ALA A O 1
ATOM 715 N N . PHE A 1 100 ? -4.078 -3.696 2.315 1.00 98.00 100 PHE A N 1
ATOM 716 C CA . PHE A 1 100 ? -3.203 -4.867 2.354 1.00 98.00 100 PHE A CA 1
ATOM 717 C C . PHE A 1 100 ? -3.316 -5.732 1.098 1.00 98.00 100 PHE A C 1
ATOM 719 O O . PHE A 1 100 ? -2.302 -6.110 0.519 1.00 98.00 100 PHE A O 1
ATOM 726 N N . GLY A 1 101 ? -4.536 -6.018 0.642 1.00 97.69 101 GLY A N 1
ATOM 727 C CA . GLY A 1 101 ? -4.768 -6.792 -0.574 1.00 97.69 101 GLY A CA 1
ATOM 728 C C . GLY A 1 101 ? -4.131 -6.130 -1.793 1.00 97.69 101 GLY A C 1
ATOM 729 O O . GLY A 1 101 ? -3.457 -6.800 -2.568 1.00 97.69 101 GLY A O 1
ATOM 730 N N . THR A 1 102 ? -4.263 -4.809 -1.913 1.00 96.81 102 THR A N 1
ATOM 731 C CA . THR A 1 102 ? -3.648 -4.043 -3.006 1.00 96.81 102 THR A CA 1
ATOM 732 C C . THR A 1 102 ? -2.121 -4.103 -2.944 1.00 96.81 102 THR A C 1
ATOM 734 O O . THR A 1 102 ? -1.480 -4.399 -3.953 1.00 96.81 102 THR A O 1
ATOM 737 N N . ALA A 1 103 ? -1.528 -3.914 -1.760 1.00 95.56 103 ALA A N 1
ATOM 738 C CA . ALA A 1 103 ? -0.081 -4.026 -1.568 1.00 95.56 103 ALA A CA 1
ATOM 739 C C . ALA A 1 103 ? 0.440 -5.438 -1.898 1.00 95.56 103 ALA A C 1
ATOM 741 O O . ALA A 1 103 ? 1.442 -5.589 -2.596 1.00 95.56 103 ALA A O 1
ATOM 742 N N . VAL A 1 104 ? -0.270 -6.487 -1.467 1.00 96.88 104 VAL A N 1
ATOM 743 C CA . VAL A 1 104 ? 0.073 -7.882 -1.785 1.00 96.88 104 VAL A CA 1
ATOM 744 C C . VAL A 1 104 ? -0.027 -8.155 -3.283 1.00 96.88 104 VAL A C 1
ATOM 746 O O . VAL A 1 104 ? 0.853 -8.817 -3.825 1.00 96.88 104 VAL A O 1
ATOM 749 N N . VAL A 1 105 ? -1.046 -7.629 -3.969 1.00 96.00 105 VAL A N 1
ATOM 750 C CA . VAL A 1 105 ? -1.157 -7.745 -5.432 1.00 96.00 105 VAL A CA 1
ATOM 751 C C . VAL A 1 105 ? 0.033 -7.076 -6.119 1.00 96.00 105 VAL A C 1
ATOM 753 O O . VAL A 1 105 ? 0.604 -7.679 -7.019 1.00 96.00 105 VAL A O 1
ATOM 756 N N . CYS A 1 106 ? 0.476 -5.904 -5.656 1.00 93.81 106 CYS A N 1
ATOM 757 C CA . CYS A 1 106 ? 1.671 -5.240 -6.190 1.00 93.81 106 CYS A CA 1
ATOM 758 C C . CYS A 1 106 ? 2.950 -6.062 -5.965 1.00 93.81 106 CYS A C 1
ATOM 760 O O . CYS A 1 106 ? 3.812 -6.129 -6.840 1.00 93.81 106 CYS A O 1
ATOM 762 N N . VAL A 1 107 ? 3.073 -6.724 -4.808 1.00 93.44 107 VAL A N 1
ATOM 763 C CA . VAL A 1 107 ? 4.193 -7.634 -4.523 1.00 93.44 107 VAL A CA 1
ATOM 764 C C . VAL A 1 107 ? 4.118 -8.895 -5.384 1.00 93.44 107 VAL A C 1
ATOM 766 O O . VAL A 1 107 ? 5.150 -9.359 -5.855 1.00 93.44 107 VAL A O 1
ATOM 769 N N . ALA A 1 108 ? 2.944 -9.491 -5.569 1.00 93.94 108 ALA A N 1
ATOM 770 C CA . ALA A 1 108 ? 2.793 -10.760 -6.280 1.00 93.94 108 ALA A CA 1
ATOM 771 C C . ALA A 1 108 ? 2.827 -10.591 -7.806 1.00 93.94 108 ALA A C 1
ATOM 773 O O . ALA A 1 108 ? 3.349 -11.454 -8.508 1.00 93.94 108 ALA A O 1
ATOM 774 N N . ASN A 1 109 ? 2.284 -9.483 -8.306 1.00 91.69 109 ASN A N 1
ATOM 775 C CA . ASN A 1 109 ? 2.142 -9.187 -9.722 1.00 91.69 109 ASN A CA 1
ATOM 776 C C . ASN A 1 109 ? 2.578 -7.740 -10.023 1.00 91.69 109 ASN A C 1
ATOM 778 O O . ASN A 1 109 ? 1.726 -6.870 -10.200 1.00 91.69 109 ASN A O 1
ATOM 782 N N . PRO A 1 110 ? 3.891 -7.461 -10.108 1.00 88.75 110 PRO A N 1
ATOM 783 C CA . PRO A 1 110 ? 4.400 -6.113 -10.376 1.00 88.75 110 PRO A CA 1
ATOM 784 C C . PRO A 1 110 ? 3.961 -5.541 -11.734 1.00 88.75 110 PRO A C 1
ATOM 786 O O . PRO A 1 110 ? 4.011 -4.327 -11.922 1.00 88.75 110 PRO A O 1
ATOM 789 N N . ALA A 1 111 ? 3.445 -6.373 -12.649 1.00 87.62 111 ALA A N 1
ATOM 790 C CA . ALA A 1 111 ? 2.852 -5.924 -13.908 1.00 87.62 111 ALA A CA 1
ATOM 791 C C . ALA A 1 111 ? 1.711 -4.910 -13.711 1.00 87.62 111 ALA A C 1
ATOM 793 O O . ALA A 1 111 ? 1.487 -4.076 -14.582 1.00 87.62 111 ALA A O 1
ATOM 794 N N . VAL A 1 112 ? 1.011 -4.936 -12.567 1.00 89.31 112 VAL A N 1
ATOM 795 C CA . VAL A 1 112 ? -0.049 -3.954 -12.263 1.00 89.31 112 VAL A CA 1
ATOM 796 C C . VAL A 1 112 ? 0.482 -2.537 -12.045 1.00 89.31 112 VAL A C 1
ATOM 798 O O . VAL A 1 112 ? -0.293 -1.601 -12.135 1.00 89.31 112 VAL A O 1
ATOM 801 N N . LEU A 1 113 ? 1.773 -2.379 -11.738 1.00 86.06 113 LEU A N 1
ATOM 802 C CA . LEU A 1 113 ? 2.421 -1.076 -11.549 1.00 86.06 113 LEU A CA 1
ATOM 803 C C . LEU A 1 113 ? 3.105 -0.606 -12.835 1.00 86.06 113 LEU A C 1
ATOM 805 O O . LEU A 1 113 ? 3.037 0.564 -13.202 1.00 86.06 113 LEU A O 1
ATOM 809 N N . VAL A 1 114 ? 3.777 -1.539 -13.512 1.00 83.56 114 VAL A N 1
ATOM 810 C CA . VAL A 1 114 ? 4.617 -1.264 -14.688 1.00 83.56 114 VAL A CA 1
ATOM 811 C C . VAL A 1 114 ? 3.799 -1.268 -15.986 1.00 83.56 114 VAL A C 1
ATOM 813 O O . VAL A 1 114 ? 4.256 -0.749 -16.995 1.00 83.56 114 VAL A O 1
ATOM 816 N N . GLY A 1 115 ? 2.586 -1.828 -15.985 1.00 73.81 115 GLY A N 1
ATOM 817 C CA . GLY A 1 115 ? 1.608 -1.713 -17.070 1.00 73.81 115 GLY A CA 1
ATOM 818 C C . GLY A 1 115 ? 2.189 -1.847 -18.486 1.00 73.81 115 GLY A C 1
ATOM 819 O O . GLY A 1 115 ? 2.914 -2.792 -18.805 1.00 73.81 115 GLY A O 1
ATOM 820 N N . GLY A 1 116 ? 1.849 -0.877 -19.343 1.00 70.81 116 GLY A N 1
ATOM 821 C CA . GLY A 1 116 ? 2.357 -0.752 -20.713 1.00 70.81 116 GLY A CA 1
ATOM 822 C C . GLY A 1 116 ? 3.766 -0.158 -20.816 1.00 70.81 116 GLY A C 1
ATOM 823 O O . GLY A 1 116 ? 4.388 -0.279 -21.871 1.00 70.81 116 GLY A O 1
ATOM 824 N N . THR A 1 117 ? 4.305 0.411 -19.730 1.00 73.38 117 THR A N 1
ATOM 825 C CA . THR A 1 117 ? 5.601 1.111 -19.700 1.00 73.38 117 THR A CA 1
ATOM 826 C C . THR A 1 117 ? 6.725 0.245 -20.262 1.00 73.38 117 THR A C 1
ATOM 828 O O . THR A 1 117 ? 7.594 0.708 -20.994 1.00 73.38 117 THR A O 1
ATOM 831 N N . LYS A 1 118 ? 6.690 -1.055 -19.966 1.00 76.88 118 LYS A N 1
ATOM 832 C CA . LYS A 1 118 ? 7.681 -2.020 -20.444 1.00 76.88 118 LYS A CA 1
ATOM 833 C C . LYS A 1 118 ? 7.700 -2.153 -21.971 1.00 76.88 118 LYS A C 1
ATOM 835 O O . LYS A 1 118 ? 8.768 -2.321 -22.561 1.00 76.88 118 LYS A O 1
ATOM 840 N N . TYR A 1 119 ? 6.530 -2.074 -22.605 1.00 75.06 119 TYR A N 1
ATOM 841 C CA . TYR A 1 119 ? 6.409 -2.069 -24.062 1.00 75.06 119 TYR A CA 1
ATOM 842 C C . TYR A 1 119 ? 6.894 -0.743 -24.645 1.00 75.06 119 TYR A C 1
ATOM 844 O O . TYR A 1 119 ? 7.622 -0.749 -25.634 1.00 75.06 119 TYR A O 1
ATOM 852 N N . GLU A 1 120 ? 6.559 0.373 -24.001 1.00 76.06 120 GLU A N 1
ATOM 853 C CA . GLU A 1 120 ? 6.975 1.715 -24.425 1.00 76.06 120 GLU A CA 1
ATOM 854 C C . GLU A 1 120 ? 8.492 1.922 -24.325 1.00 76.06 120 GLU A C 1
ATOM 856 O O . GLU A 1 120 ? 9.088 2.579 -25.175 1.00 76.06 120 GLU A O 1
ATOM 861 N N . MET A 1 121 ? 9.140 1.298 -23.339 1.00 73.81 121 MET A N 1
ATOM 862 C CA . MET A 1 121 ? 10.596 1.328 -23.165 1.00 73.81 121 MET A CA 1
ATOM 863 C C . MET A 1 121 ? 11.347 0.307 -24.033 1.00 73.81 121 MET A C 1
ATOM 865 O O . MET A 1 121 ? 12.571 0.222 -23.954 1.00 73.81 121 MET A O 1
ATOM 869 N N . GLY A 1 122 ? 10.646 -0.518 -24.822 1.00 77.06 122 GLY A N 1
ATOM 870 C CA . GLY A 1 122 ? 11.269 -1.597 -25.598 1.00 77.06 122 GLY A CA 1
ATOM 871 C C . GLY A 1 122 ? 11.927 -2.684 -24.735 1.00 77.06 122 GLY A C 1
ATOM 872 O O . GLY A 1 122 ? 12.724 -3.476 -25.233 1.00 77.06 122 GLY A O 1
ATOM 873 N N . ALA A 1 123 ? 11.589 -2.749 -23.445 1.00 75.88 123 ALA A N 1
ATOM 874 C CA . ALA A 1 123 ? 12.212 -3.619 -22.452 1.00 75.88 123 ALA A CA 1
ATOM 875 C C . ALA A 1 123 ? 11.369 -4.876 -22.160 1.00 75.88 123 ALA A C 1
ATOM 877 O O . ALA A 1 123 ? 11.417 -5.446 -21.068 1.00 75.88 123 ALA A O 1
ATOM 878 N N . SER A 1 124 ? 10.592 -5.334 -23.148 1.00 74.62 124 SER A N 1
ATOM 879 C CA . SER A 1 124 ? 9.677 -6.481 -23.035 1.00 74.62 124 SER A CA 1
ATOM 880 C C . SER A 1 124 ? 10.357 -7.784 -22.590 1.00 74.62 124 SER A C 1
ATOM 882 O O . SER A 1 124 ? 9.687 -8.645 -22.022 1.00 74.62 124 SER A O 1
ATOM 884 N N . GLY A 1 125 ? 11.673 -7.908 -22.793 1.00 75.38 125 GLY A N 1
ATOM 885 C CA . GLY A 1 125 ? 12.473 -9.071 -22.404 1.00 75.38 125 GLY A CA 1
ATOM 886 C C . GLY A 1 125 ? 12.910 -9.137 -20.933 1.00 75.38 125 GLY A C 1
ATOM 887 O O . GLY A 1 125 ? 13.365 -10.196 -20.510 1.00 75.38 125 GLY A O 1
ATOM 888 N N . LEU A 1 126 ? 12.789 -8.056 -20.152 1.00 80.88 126 LEU A N 1
ATOM 889 C CA . LEU A 1 126 ? 13.159 -8.041 -18.724 1.00 80.88 126 LEU A CA 1
ATOM 890 C C . LEU A 1 126 ? 12.022 -8.577 -17.841 1.00 80.88 126 LEU A C 1
ATOM 892 O O . LEU A 1 126 ? 10.874 -8.601 -18.277 1.00 80.88 126 LEU A O 1
ATOM 896 N N . ALA A 1 127 ? 12.282 -9.021 -16.609 1.00 84.31 127 ALA A N 1
ATOM 897 C CA . ALA A 1 127 ? 11.193 -9.423 -15.718 1.00 84.31 127 ALA A CA 1
ATOM 898 C C . ALA A 1 127 ? 10.541 -8.178 -15.099 1.00 84.31 127 ALA A C 1
ATOM 900 O O . ALA A 1 127 ? 11.231 -7.240 -14.725 1.00 84.31 127 ALA A O 1
ATOM 901 N N . ASP A 1 128 ? 9.218 -8.168 -14.914 1.00 84.94 128 ASP A N 1
ATOM 902 C CA . ASP A 1 128 ? 8.510 -7.015 -14.318 1.00 84.94 128 ASP A CA 1
ATOM 903 C C . ASP A 1 128 ? 9.009 -6.704 -12.894 1.00 84.94 128 ASP A C 1
ATOM 905 O O . ASP A 1 128 ? 8.938 -5.574 -12.413 1.00 84.94 128 ASP A O 1
ATOM 909 N N . ARG A 1 129 ? 9.563 -7.722 -12.224 1.00 84.88 129 ARG A N 1
ATOM 910 C CA . ARG A 1 129 ? 10.201 -7.600 -10.912 1.00 84.88 129 ARG A CA 1
ATOM 911 C C . ARG A 1 129 ? 11.430 -6.688 -10.930 1.00 84.88 129 ARG A C 1
ATOM 913 O O . ARG A 1 129 ? 11.682 -6.030 -9.926 1.00 84.88 129 ARG A O 1
ATOM 920 N N . ASP A 1 130 ? 12.132 -6.622 -12.057 1.00 87.25 130 ASP A N 1
ATOM 921 C CA . ASP A 1 130 ? 13.333 -5.805 -12.252 1.00 87.25 130 ASP A CA 1
ATOM 922 C C . ASP A 1 130 ? 12.992 -4.326 -12.474 1.00 87.25 130 ASP A C 1
ATOM 924 O O . ASP A 1 130 ? 13.871 -3.506 -12.658 1.00 87.25 130 ASP A O 1
ATOM 928 N N . PHE A 1 131 ? 11.718 -3.939 -12.483 1.00 87.75 131 PHE A N 1
ATOM 929 C CA . PHE A 1 131 ? 11.323 -2.530 -12.588 1.00 87.75 131 PHE A CA 1
ATOM 930 C C . PHE A 1 131 ? 10.884 -1.963 -11.241 1.00 87.75 131 PHE A C 1
ATOM 932 O O . PHE A 1 131 ? 10.750 -0.750 -11.095 1.00 87.75 131 PHE A O 1
ATOM 939 N N . VAL A 1 132 ? 10.647 -2.823 -10.247 1.00 91.75 132 VAL A N 1
ATOM 940 C CA . VAL A 1 132 ? 10.047 -2.430 -8.973 1.00 91.75 132 VAL A CA 1
ATOM 941 C C . VAL A 1 132 ? 11.035 -2.497 -7.819 1.00 91.75 132 VAL A C 1
ATOM 943 O O . VAL A 1 132 ? 11.830 -3.426 -7.669 1.00 91.75 132 VAL A O 1
ATOM 946 N N . ASN A 1 133 ? 10.908 -1.541 -6.908 1.00 93.25 133 ASN A N 1
ATOM 947 C CA . ASN A 1 133 ? 11.583 -1.582 -5.626 1.00 93.25 133 ASN A CA 1
ATOM 948 C C . ASN A 1 133 ? 10.887 -2.601 -4.713 1.00 93.25 133 ASN A C 1
ATOM 950 O O . ASN A 1 133 ? 9.965 -2.288 -3.956 1.00 93.25 133 ASN A O 1
ATOM 954 N N . SER A 1 134 ? 11.359 -3.846 -4.772 1.00 91.62 134 SER A N 1
ATOM 955 C CA . SER A 1 134 ? 10.829 -4.944 -3.955 1.00 91.62 134 SER A CA 1
ATOM 956 C C . SER A 1 134 ? 10.867 -4.643 -2.453 1.00 91.62 134 SER A C 1
ATOM 958 O O . SER A 1 134 ? 9.974 -5.078 -1.730 1.00 91.62 134 SER A O 1
ATOM 960 N N . GLY A 1 135 ? 11.867 -3.890 -1.981 1.00 92.88 135 GLY A N 1
ATOM 961 C CA . GLY A 1 135 ? 11.972 -3.495 -0.577 1.00 92.88 135 GLY A CA 1
ATOM 962 C C . GLY A 1 135 ? 10.833 -2.571 -0.152 1.00 92.88 135 GLY A C 1
ATOM 963 O O . GLY A 1 135 ? 10.201 -2.816 0.876 1.00 92.88 135 GLY A O 1
ATOM 964 N N . ALA A 1 136 ? 10.522 -1.562 -0.971 1.00 94.00 136 ALA A N 1
ATOM 965 C CA . ALA A 1 136 ? 9.412 -0.645 -0.719 1.00 94.00 136 ALA A CA 1
ATOM 966 C C . ALA A 1 136 ? 8.059 -1.377 -0.711 1.00 94.00 136 ALA A C 1
ATOM 968 O O . ALA A 1 136 ? 7.276 -1.205 0.222 1.00 94.00 136 ALA A O 1
ATOM 969 N N . LEU A 1 137 ? 7.816 -2.260 -1.687 1.00 94.62 137 LEU A N 1
ATOM 970 C CA . LEU A 1 137 ? 6.557 -3.010 -1.777 1.00 94.62 137 LEU A CA 1
ATOM 971 C C . LEU A 1 137 ? 6.373 -4.005 -0.619 1.00 94.62 137 LEU A C 1
ATOM 973 O O . LEU A 1 137 ? 5.271 -4.148 -0.089 1.00 94.62 137 LEU A O 1
ATOM 977 N N . VAL A 1 138 ? 7.445 -4.678 -0.186 1.00 95.94 138 VAL A N 1
ATOM 978 C CA . VAL A 1 138 ? 7.392 -5.579 0.978 1.00 95.94 138 VAL A CA 1
ATOM 979 C C . VAL A 1 138 ? 7.171 -4.792 2.272 1.00 95.94 138 VAL A C 1
ATOM 981 O O . VAL A 1 138 ? 6.386 -5.229 3.115 1.00 95.94 138 VAL A O 1
ATOM 984 N N . ALA A 1 139 ? 7.810 -3.628 2.428 1.00 96.44 139 ALA A N 1
ATOM 985 C CA . ALA A 1 139 ? 7.576 -2.750 3.572 1.00 96.44 139 ALA A CA 1
ATOM 986 C C . ALA A 1 139 ? 6.120 -2.255 3.621 1.00 96.44 139 ALA A C 1
ATOM 988 O O . ALA A 1 139 ? 5.508 -2.274 4.690 1.00 96.44 139 ALA A O 1
ATOM 989 N N . GLU A 1 140 ? 5.541 -1.892 2.473 1.00 97.25 140 GLU A N 1
ATOM 990 C CA . GLU A 1 140 ? 4.131 -1.502 2.356 1.00 97.25 140 GLU A CA 1
ATOM 991 C C . GLU A 1 140 ? 3.192 -2.647 2.761 1.00 97.25 140 GLU A C 1
ATOM 993 O O . GLU A 1 140 ? 2.293 -2.470 3.590 1.00 97.25 140 GLU A O 1
ATOM 998 N N . ALA A 1 141 ? 3.428 -3.853 2.233 1.00 96.75 141 ALA A N 1
ATOM 999 C CA . ALA A 1 141 ? 2.647 -5.038 2.581 1.00 96.75 141 ALA A CA 1
ATOM 1000 C C . ALA A 1 141 ? 2.754 -5.373 4.080 1.00 96.75 141 ALA A C 1
ATOM 1002 O O . ALA A 1 141 ? 1.764 -5.736 4.717 1.00 96.75 141 ALA A O 1
ATOM 1003 N N . ALA A 1 142 ? 3.935 -5.207 4.680 1.00 97.56 142 ALA A N 1
ATOM 1004 C CA . ALA A 1 142 ? 4.123 -5.406 6.113 1.00 97.56 142 ALA A CA 1
ATOM 1005 C C . ALA A 1 142 ? 3.360 -4.358 6.945 1.00 97.56 142 ALA A C 1
ATOM 1007 O O . ALA A 1 142 ? 2.652 -4.724 7.888 1.00 97.56 142 ALA A O 1
ATOM 1008 N N . ALA A 1 143 ? 3.455 -3.072 6.590 1.00 97.19 143 ALA A N 1
ATOM 1009 C CA . ALA A 1 143 ? 2.772 -1.985 7.295 1.00 97.19 143 ALA A CA 1
ATOM 1010 C C . ALA A 1 143 ? 1.242 -2.148 7.250 1.00 97.19 143 ALA A C 1
ATOM 1012 O O . ALA A 1 143 ? 0.569 -2.111 8.286 1.00 97.19 143 ALA A O 1
ATOM 1013 N N . THR A 1 144 ? 0.691 -2.415 6.067 1.00 96.75 144 THR A N 1
ATOM 1014 C CA . THR A 1 144 ? -0.746 -2.673 5.886 1.00 96.75 144 THR A CA 1
ATOM 1015 C C . THR A 1 144 ? -1.190 -3.981 6.553 1.00 96.75 144 THR A C 1
ATOM 1017 O O . THR A 1 144 ? -2.280 -4.038 7.126 1.00 96.75 144 THR A O 1
ATOM 1020 N N . GLY A 1 145 ? -0.333 -5.005 6.602 1.00 96.69 145 GLY A N 1
ATOM 1021 C CA . GLY A 1 145 ? -0.587 -6.239 7.350 1.00 96.69 145 GLY A CA 1
ATOM 1022 C C . GLY A 1 145 ? -0.736 -6.001 8.857 1.00 96.69 145 GLY A C 1
ATOM 1023 O O . GLY A 1 145 ? -1.680 -6.495 9.481 1.00 96.69 145 GLY A O 1
ATOM 1024 N N . VAL A 1 146 ? 0.134 -5.174 9.449 1.00 97.62 146 VAL A N 1
ATOM 1025 C CA . VAL A 1 146 ? 0.014 -4.759 10.861 1.00 97.62 146 VAL A CA 1
ATOM 1026 C C . VAL A 1 146 ? -1.300 -4.011 11.101 1.00 97.62 146 VAL A C 1
ATOM 1028 O O . VAL A 1 146 ? -1.984 -4.274 12.097 1.00 97.62 146 VAL A O 1
ATOM 1031 N N . LEU A 1 147 ? -1.690 -3.120 10.185 1.00 96.75 147 LEU A N 1
ATOM 1032 C CA . LEU A 1 147 ? -2.959 -2.394 10.256 1.00 96.75 147 LEU A CA 1
ATOM 1033 C C . LEU A 1 147 ? -4.170 -3.348 10.238 1.00 96.75 147 LEU A C 1
ATOM 1035 O O . LEU A 1 147 ? -5.078 -3.201 11.066 1.00 96.75 147 LEU A O 1
ATOM 1039 N N . VAL A 1 148 ? -4.169 -4.364 9.366 1.00 97.44 148 VAL A N 1
ATOM 1040 C CA . VAL A 1 148 ? -5.211 -5.410 9.323 1.00 97.44 148 VAL A CA 1
ATOM 1041 C C . VAL A 1 148 ? -5.286 -6.166 10.647 1.00 97.44 148 VAL A C 1
ATOM 1043 O O . VAL A 1 148 ? -6.365 -6.289 11.228 1.00 97.44 148 VAL A O 1
ATOM 1046 N N . ILE A 1 149 ? -4.151 -6.632 11.174 1.00 96.69 149 ILE A N 1
ATOM 1047 C CA . ILE A 1 149 ? -4.122 -7.383 12.437 1.00 96.69 149 ILE A CA 1
ATOM 1048 C C . ILE A 1 149 ? -4.682 -6.527 13.580 1.00 96.69 149 ILE A C 1
ATOM 1050 O O . ILE A 1 149 ? -5.532 -6.983 14.350 1.00 96.69 149 ILE A O 1
ATOM 1054 N N . CYS A 1 150 ? -4.255 -5.268 13.684 1.00 94.75 150 CYS A N 1
ATOM 1055 C CA . CYS A 1 150 ? -4.696 -4.386 14.760 1.00 94.75 150 CYS A CA 1
ATOM 1056 C C . CYS A 1 150 ? -6.194 -4.059 14.669 1.00 94.75 150 CYS A C 1
ATOM 1058 O O . CYS A 1 150 ? -6.906 -4.139 15.676 1.00 94.75 150 CYS A O 1
ATOM 1060 N N . THR A 1 151 ? -6.695 -3.733 13.474 1.00 93.38 151 THR A N 1
ATOM 1061 C CA . THR A 1 151 ? -8.126 -3.456 13.251 1.00 93.38 151 THR A CA 1
ATOM 1062 C C . THR A 1 151 ? -8.987 -4.691 13.528 1.00 93.38 151 THR A C 1
ATOM 1064 O O . THR A 1 151 ? -9.993 -4.585 14.237 1.00 93.38 151 THR A O 1
ATOM 1067 N N . ALA A 1 152 ? -8.556 -5.877 13.093 1.00 93.56 152 ALA A N 1
ATOM 1068 C CA . ALA A 1 152 ? -9.239 -7.139 13.369 1.00 93.56 152 ALA A CA 1
ATOM 1069 C C . ALA A 1 152 ? -9.305 -7.444 14.875 1.00 93.56 152 ALA A C 1
ATOM 1071 O O . ALA A 1 152 ? -10.375 -7.771 15.398 1.00 93.56 152 ALA A O 1
ATOM 1072 N N . LEU A 1 153 ? -8.199 -7.271 15.609 1.00 91.69 153 LEU A N 1
ATOM 1073 C CA . LEU A 1 153 ? -8.171 -7.459 17.065 1.00 91.69 153 LEU A CA 1
ATOM 1074 C C . LEU A 1 153 ? -9.120 -6.500 17.798 1.00 91.69 153 LEU A C 1
AT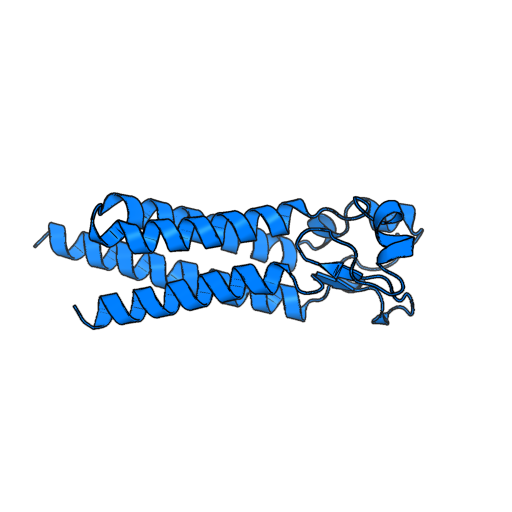OM 1076 O O . LEU A 1 153 ? -9.760 -6.900 18.777 1.00 91.69 153 LEU A O 1
ATOM 1080 N N . ILE A 1 154 ? -9.244 -5.253 17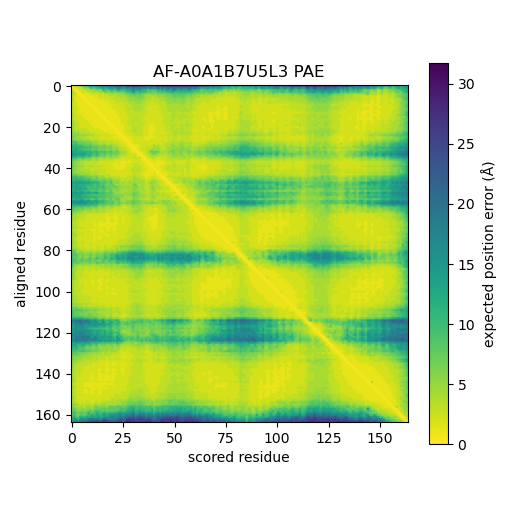.330 1.00 89.62 154 ILE A N 1
ATOM 1081 C CA . ILE A 1 154 ? -10.194 -4.275 17.881 1.00 89.62 154 ILE A CA 1
ATOM 1082 C C . ILE A 1 154 ? -11.638 -4.727 17.630 1.00 89.62 154 ILE A C 1
ATOM 1084 O O . ILE A 1 154 ? -12.443 -4.730 18.565 1.00 89.62 154 ILE A O 1
ATOM 1088 N N . VAL A 1 155 ? -11.966 -5.156 16.409 1.00 88.44 155 VAL A N 1
ATOM 1089 C CA . VAL A 1 155 ? -13.314 -5.626 16.042 1.00 88.44 155 VAL A CA 1
ATOM 1090 C C . VAL A 1 155 ? -13.713 -6.870 16.834 1.00 88.44 155 VAL A C 1
ATOM 1092 O O . VAL A 1 155 ? -14.796 -6.905 17.425 1.00 88.44 155 VAL A O 1
ATOM 1095 N N . VAL A 1 156 ? -12.842 -7.880 16.886 1.00 87.88 156 VAL A N 1
ATOM 1096 C CA . VAL A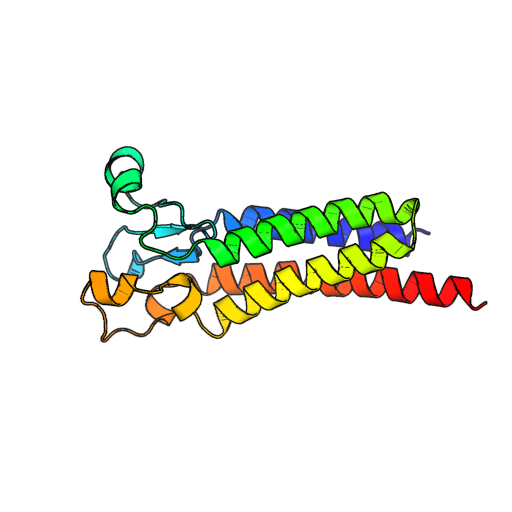 1 156 ? -13.095 -9.130 17.622 1.00 87.88 156 VAL A CA 1
ATOM 1097 C C . VAL A 1 156 ? -13.215 -8.852 19.119 1.00 87.88 156 VAL A C 1
ATOM 1099 O O . VAL A 1 156 ? -14.133 -9.348 19.774 1.00 87.88 156 VAL A O 1
ATOM 1102 N N . GLY A 1 157 ? -12.334 -8.008 19.663 1.00 83.81 157 GLY A N 1
ATOM 1103 C CA . GLY A 1 157 ? -12.387 -7.594 21.063 1.00 83.81 157 GLY A CA 1
ATOM 1104 C C . GLY A 1 157 ? -13.662 -6.823 21.413 1.00 83.81 157 GLY A C 1
ATOM 1105 O O . GLY A 1 157 ? -14.184 -6.985 22.515 1.00 83.81 157 GLY A O 1
ATOM 1106 N N . ALA A 1 158 ? -14.189 -6.018 20.486 1.00 81.31 158 ALA A N 1
ATOM 1107 C CA . ALA A 1 158 ? -15.466 -5.342 20.665 1.00 81.31 158 ALA A CA 1
ATOM 1108 C C . ALA A 1 158 ? -16.619 -6.356 20.702 1.00 81.31 158 ALA A C 1
ATOM 1110 O O . ALA A 1 158 ? -17.395 -6.323 21.654 1.00 81.31 158 ALA A O 1
ATOM 1111 N N . ARG A 1 159 ? -16.706 -7.284 19.733 1.00 78.75 159 ARG A N 1
ATOM 1112 C CA . ARG A 1 159 ? -17.771 -8.312 19.664 1.00 78.75 159 ARG A CA 1
ATOM 1113 C C . ARG A 1 159 ? -17.893 -9.134 20.946 1.00 78.75 159 ARG A C 1
ATOM 1115 O O . ARG A 1 159 ? -18.981 -9.217 21.501 1.00 78.75 159 ARG A O 1
ATOM 1122 N N . ARG A 1 160 ? -16.771 -9.601 21.495 1.00 78.25 160 ARG A N 1
ATOM 1123 C CA . ARG A 1 160 ? -16.768 -10.369 22.754 1.00 78.25 160 ARG A CA 1
ATOM 1124 C C . ARG A 1 160 ? -17.336 -9.606 23.959 1.00 78.25 160 ARG A C 1
ATOM 1126 O O . ARG A 1 160 ? -17.787 -10.234 24.899 1.00 78.25 160 ARG A O 1
ATOM 1133 N N . ARG A 1 161 ? -17.322 -8.266 23.950 1.00 69.75 161 ARG A N 1
ATOM 1134 C CA . ARG A 1 161 ? -17.900 -7.431 25.024 1.00 69.75 161 ARG A CA 1
ATOM 1135 C C . ARG A 1 161 ? -19.385 -7.096 24.841 1.00 69.75 161 ARG A C 1
ATOM 1137 O O . ARG A 1 161 ? -19.929 -6.404 25.683 1.00 69.75 161 ARG A O 1
ATOM 1144 N N . SER A 1 162 ? -20.015 -7.436 23.711 1.00 61.28 162 SER A N 1
ATOM 1145 C CA . SER A 1 162 ? -21.488 -7.318 23.579 1.00 61.28 162 SER A CA 1
ATOM 1146 C C . SER A 1 162 ? -22.228 -8.590 23.969 1.00 61.28 162 SER A C 1
ATOM 1148 O O . SER A 1 162 ? -23.440 -8.538 24.108 1.00 61.28 162 SER A O 1
ATOM 1150 N N . GLU A 1 163 ? -21.527 -9.720 24.041 1.00 60.41 163 GLU A N 1
ATOM 1151 C CA . GLU A 1 163 ? -22.128 -11.047 24.227 1.00 60.41 163 GLU A CA 1
ATOM 1152 C C . GLU A 1 163 ? -22.044 -11.550 25.677 1.00 60.41 163 GLU A C 1
ATOM 1154 O O . GLU A 1 163 ? -22.624 -12.585 25.984 1.00 60.41 163 GLU A O 1
ATOM 1159 N N . GLY A 1 164 ? -21.338 -10.834 26.558 1.00 48.94 164 GLY A N 1
ATOM 11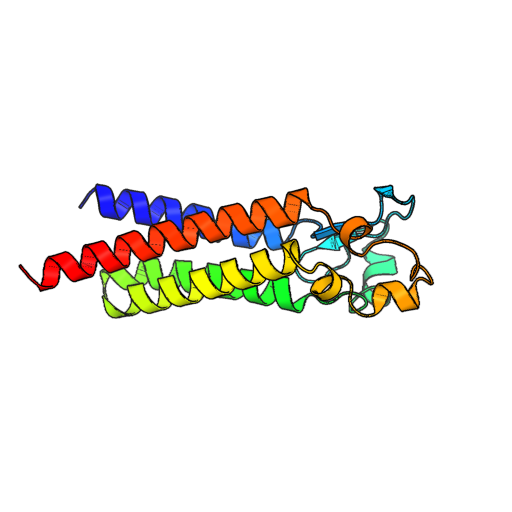60 C CA . GLY A 1 164 ? -21.269 -11.098 27.998 1.00 48.94 164 GLY A CA 1
ATOM 1161 C C . GLY A 1 164 ? -21.605 -9.846 28.781 1.00 48.94 164 GLY A C 1
ATOM 1162 O O . GLY A 1 164 ? -22.177 -10.000 29.877 1.00 48.94 164 GLY A O 1
#

Radius of gyration: 18.16 Å; Cα contacts (8 Å, |Δi|>4): 252; chains: 1; bounding box: 44×30×54 Å

Nearest PDB structures (foldseek):
  7oca-assembly1_I  TM=6.167E-01  e=1.097E-01  Rattus norvegicus
  7ocf-assembly1_J  TM=6.074E-01  e=1.510E-01  Rattus norvegicus
  9b5z-assembly1_F  TM=6.110E-01  e=2.569E-01  Mus musculus
  7tnl-assembly1_B  TM=5.652E-01  e=2.710E-01  Rattus norvegicus
  7tnn-assembly1_D  TM=5.166E-01  e=2.436E-01  Rattus norvegicus

Mean predicted aligned error: 5.29 Å

pLDDT: mean 88.75, std 8.61, range [48.94, 98.0]

Foldseek 3Di:
DVVLVVLLVLLLVLLVQLLVLQQDFFFQCVVVVDQWTAGLQQFTDGPPCVVCRVVSRPQWDSVLSVLLNVLSVQLNVLSVCCVPPVVSLVSSLVSLCSNLVSLVCCLVPVCNGNPCNCVVVVNVPDDSVSGGDNVSSVSSNVSSVSSNVSSVCSNVVVVVVVVD

Solvent-accessible surface area (backbone atoms only — not comparable to full-atom values): 7948 Å² total; per-residue (Å²): 113,67,71,60,52,52,40,50,52,53,24,41,52,21,23,52,49,32,41,55,49,29,67,38,53,36,30,39,30,51,90,78,75,40,66,47,27,22,20,24,57,25,46,46,67,29,70,61,34,90,73,46,24,78,77,51,45,71,51,37,46,17,62,59,26,48,49,30,34,53,21,22,51,50,16,39,52,25,49,66,46,24,81,80,38,70,70,30,25,55,52,13,27,51,23,18,45,52,18,23,52,43,32,44,45,46,62,76,42,35,51,69,39,42,55,63,36,38,63,78,68,70,45,69,88,58,61,56,66,72,39,38,30,63,66,52,36,51,51,34,26,50,25,23,43,50,22,28,53,32,30,44,52,51,38,55,57,49,55,63,65,74,78,111

Secondary structure (DSSP, 8-state):
-HHHHHHHHHHHHHHHHHHHHTTSEEEE-GGGT---EEETTS-B-STTHHHHHHHHTTSS--HHHHHHHHHHHHHHHHHHHTTT-TTHHHHHHHHHHHHHHHHHHHHH-THHHHTTHHHHTT-TTS-GGGGB-HHHHHHHHHHHHHHHHHHHHHHHHHHHTT--

Sequence (164 aa):
MVRTRVITIVALVAAIASAALTLLSWIDLSHLGFPIRWNGLGMYVGEDAEHYGPMLSGMVDGAPGWIVLIASIAAAGALLAASRVRRLGLVACGCAVVAFGTAVVCVANPAVLVGGTKYEMGASGLADRDFVNSGALVAEAAATGVLVICTALIVVGARRRSEG